Protein AF-K1YCW7-F1 (afdb_monomer)

Mean predicted aligned error: 5.81 Å

Radius of gyration: 24.02 Å; Cα contacts (8 Å, |Δi|>4): 76; chains: 1; bounding box: 54×44×51 Å

pLDDT: mean 93.82, std 6.0, range [54.03, 98.5]

Nearest PDB structures (foldseek):
  6s87-assembly1_A  TM=8.968E-01  e=5.476E-08  Pseudomonas aeruginosa PAO1
  6s87-assembly2_C  TM=8.787E-01  e=7.754E-08  Pseudomonas aeruginosa PAO1
  3o8j-assembly5_I  TM=9.537E-01  e=4.414E-07  Salmonella enterica subsp. enterica serovar Typhimurium
  3o8j-assembly2_D  TM=9.489E-01  e=2.111E-06  Salmonella enterica subsp. enterica serovar Typhimurium
  3o8j-assembly5_J  TM=9.477E-01  e=2.111E-06  Salmonella enterica subsp. enterica serovar Typhimurium

Sequence (119 aa):
GHRVYRCEDPRVDVLRSYAQTLSEKAGDTTYFEMTREIQKIVEERTKVFPNVDLYTASLYNAIGLPMELFTPIFAISRTVGWTSHILEQWSNNKLIRPRAEYIGPKSYCYIPIKERARG

Structure (mmCIF, N/CA/C/O backbone):
data_AF-K1YCW7-F1
#
_entry.id   AF-K1YCW7-F1
#
loop_
_atom_site.group_PDB
_atom_site.id
_atom_site.type_symbol
_atom_site.label_atom_id
_atom_site.label_alt_id
_atom_site.label_comp_id
_atom_site.label_asym_id
_atom_site.label_entity_id
_atom_site.label_seq_id
_atom_site.pdbx_PDB_ins_code
_atom_site.Cartn_x
_atom_site.Cartn_y
_atom_site.Cartn_z
_atom_site.occupancy
_atom_site.B_iso_or_equiv
_atom_site.auth_seq_id
_atom_site.auth_comp_id
_atom_site.auth_asym_id
_atom_site.auth_atom_id
_atom_site.pdbx_PDB_model_num
ATOM 1 N N . GLY A 1 1 ? 6.770 6.067 5.340 1.00 86.81 1 GLY A N 1
ATOM 2 C CA . GLY A 1 1 ? 7.461 7.033 4.462 1.00 86.81 1 GLY A CA 1
ATOM 3 C C . GLY A 1 1 ? 6.850 7.021 3.079 1.00 86.81 1 GLY A C 1
ATOM 4 O O . GLY A 1 1 ? 6.261 6.015 2.706 1.00 86.81 1 GLY A O 1
ATOM 5 N N . HIS A 1 2 ? 6.988 8.102 2.309 1.00 93.50 2 HIS A N 1
ATOM 6 C CA . HIS A 1 2 ? 6.403 8.214 0.967 1.00 93.50 2 HIS A CA 1
ATOM 7 C C . HIS A 1 2 ? 7.436 8.730 -0.042 1.00 93.50 2 HIS A C 1
ATOM 9 O O . HIS A 1 2 ? 8.240 9.599 0.280 1.00 93.50 2 HIS A O 1
ATOM 15 N N . ARG A 1 3 ? 7.414 8.227 -1.285 1.00 92.31 3 ARG A N 1
ATOM 16 C CA . ARG A 1 3 ? 8.371 8.655 -2.328 1.00 92.31 3 ARG A CA 1
ATOM 17 C C . ARG A 1 3 ? 8.088 10.062 -2.868 1.00 92.31 3 ARG A C 1
ATOM 19 O O . ARG A 1 3 ? 8.974 10.683 -3.445 1.00 92.31 3 ARG A O 1
ATOM 26 N N . VAL A 1 4 ? 6.858 10.547 -2.689 1.00 92.31 4 VAL A N 1
ATOM 27 C CA . VAL A 1 4 ? 6.401 11.860 -3.181 1.00 92.31 4 VAL A CA 1
ATOM 28 C C . VAL A 1 4 ? 6.129 12.850 -2.045 1.00 92.31 4 VAL A C 1
ATOM 30 O O . VAL A 1 4 ? 6.460 14.024 -2.177 1.00 92.31 4 VAL A O 1
ATOM 33 N N . TYR A 1 5 ? 5.550 12.403 -0.925 1.00 90.12 5 TYR A N 1
ATOM 34 C CA . TYR A 1 5 ? 5.160 13.308 0.157 1.00 90.12 5 TYR A CA 1
ATOM 35 C C . TYR A 1 5 ? 6.351 13.524 1.084 1.00 90.12 5 TYR A C 1
ATOM 37 O O . TYR A 1 5 ? 7.003 12.566 1.495 1.00 90.12 5 TYR A O 1
ATOM 45 N N . ARG A 1 6 ? 6.633 14.794 1.384 1.00 88.62 6 ARG A N 1
ATOM 46 C CA . ARG A 1 6 ? 7.651 15.208 2.364 1.00 88.62 6 ARG A CA 1
ATOM 47 C C . ARG A 1 6 ? 7.051 15.527 3.736 1.00 88.62 6 ARG A C 1
ATOM 49 O O . ARG A 1 6 ? 7.793 15.672 4.698 1.00 88.62 6 ARG A O 1
ATOM 56 N N . CYS A 1 7 ? 5.731 15.652 3.792 1.00 89.56 7 CYS A N 1
ATOM 57 C CA . CYS A 1 7 ? 4.910 15.766 4.989 1.00 89.56 7 CYS A CA 1
ATOM 58 C C . CYS A 1 7 ? 4.091 14.479 5.172 1.00 89.56 7 CYS A C 1
ATOM 60 O O . CYS A 1 7 ? 4.251 13.523 4.404 1.00 89.56 7 CYS A O 1
ATOM 62 N N . GLU A 1 8 ? 3.225 14.460 6.183 1.00 88.44 8 GLU A N 1
ATOM 63 C CA . GLU A 1 8 ? 2.284 13.364 6.390 1.00 88.44 8 GLU A CA 1
ATOM 64 C C . GLU A 1 8 ? 1.415 13.130 5.143 1.00 88.44 8 GLU A C 1
ATOM 66 O O . GLU A 1 8 ? 0.954 14.067 4.486 1.00 88.44 8 GLU A O 1
ATOM 71 N N . ASP A 1 9 ? 1.234 11.857 4.794 1.00 95.19 9 ASP A N 1
ATOM 72 C CA . ASP A 1 9 ? 0.346 11.446 3.712 1.00 95.19 9 ASP A CA 1
ATOM 73 C C . ASP A 1 9 ? -1.101 11.827 4.075 1.00 95.19 9 ASP A C 1
ATOM 75 O O . ASP A 1 9 ? -1.601 11.367 5.102 1.00 95.19 9 ASP A O 1
ATOM 79 N N . PRO A 1 10 ? -1.815 12.612 3.247 1.00 94.06 10 PRO A N 1
ATOM 80 C CA . PRO A 1 10 ? -3.142 13.129 3.594 1.00 94.06 10 PRO A CA 1
ATOM 81 C C . PRO A 1 10 ? -4.186 12.029 3.833 1.00 94.06 10 PRO A C 1
ATOM 83 O O . PRO A 1 10 ? -5.219 12.271 4.449 1.00 94.06 10 PRO A O 1
ATOM 86 N N . ARG A 1 11 ? -3.938 10.805 3.352 1.00 96.12 11 ARG A N 1
ATOM 87 C CA . ARG A 1 11 ? -4.838 9.663 3.556 1.00 96.12 11 ARG A CA 1
ATOM 88 C C . ARG A 1 11 ? -4.710 9.058 4.953 1.00 96.12 11 ARG A C 1
ATOM 90 O O . ARG A 1 11 ? -5.628 8.373 5.394 1.00 96.12 11 ARG A O 1
ATOM 97 N N . VAL A 1 12 ? -3.583 9.285 5.630 1.00 95.06 12 VAL A N 1
ATOM 98 C CA . VAL A 1 12 ? -3.326 8.747 6.971 1.00 95.06 12 VAL A CA 1
ATOM 99 C C . VAL A 1 12 ? -4.317 9.305 7.975 1.00 95.06 12 VAL A C 1
ATOM 101 O O . VAL A 1 12 ? -4.864 8.530 8.749 1.00 95.06 12 VAL A O 1
ATOM 104 N N . ASP A 1 13 ? -4.580 10.609 7.938 1.00 93.62 13 ASP A N 1
ATOM 105 C CA . ASP A 1 13 ? -5.471 11.260 8.900 1.00 93.62 13 ASP A CA 1
ATOM 106 C C . ASP A 1 13 ? -6.886 10.659 8.867 1.00 93.62 13 ASP A C 1
ATOM 108 O O . ASP A 1 13 ? -7.438 10.235 9.885 1.00 93.62 13 A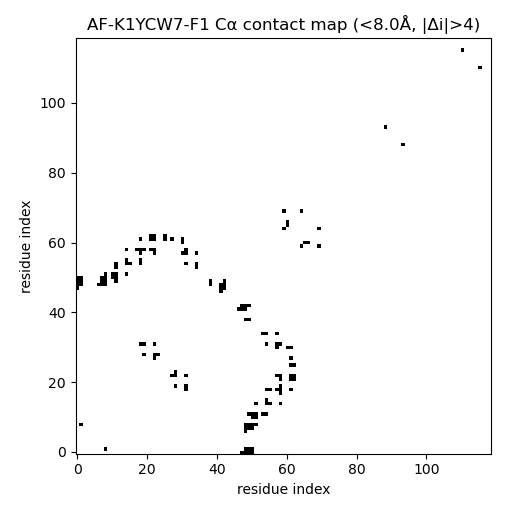SP A O 1
ATOM 112 N N . VAL A 1 14 ? -7.413 10.477 7.653 1.00 95.50 14 VAL A N 1
ATOM 113 C CA . VAL A 1 14 ? -8.710 9.835 7.418 1.00 95.50 14 VAL A CA 1
ATOM 114 C C . VAL A 1 14 ? -8.718 8.396 7.942 1.00 95.50 14 VAL A C 1
ATOM 116 O O . VAL A 1 14 ? -9.629 7.996 8.666 1.00 95.50 14 VAL A O 1
ATOM 119 N N . LEU A 1 15 ? -7.698 7.603 7.603 1.00 95.69 15 LEU A N 1
ATOM 120 C CA . LEU A 1 15 ? -7.631 6.198 8.011 1.00 95.69 15 LEU A CA 1
ATOM 121 C C . LEU A 1 15 ? -7.411 6.019 9.510 1.00 95.69 15 LEU A C 1
ATOM 123 O O . LEU A 1 15 ? -7.961 5.085 10.084 1.00 95.69 15 LEU A O 1
ATOM 127 N N . ARG A 1 16 ? -6.654 6.911 10.149 1.00 96.12 16 ARG A N 1
ATOM 128 C CA . ARG A 1 16 ? -6.437 6.922 11.597 1.00 96.12 16 ARG A CA 1
ATOM 129 C C . ARG A 1 16 ? -7.763 7.084 12.336 1.00 96.12 16 ARG A C 1
ATOM 131 O O . ARG A 1 16 ? -8.034 6.312 13.252 1.00 96.12 16 ARG A O 1
ATOM 138 N N . SER A 1 17 ? -8.601 8.028 11.902 1.00 96.19 17 SER A N 1
ATOM 139 C CA . SER A 1 17 ? -9.928 8.252 12.490 1.00 96.19 17 SER A CA 1
ATOM 140 C C . SER A 1 17 ? -10.843 7.027 12.351 1.00 96.19 17 SER A C 1
ATOM 142 O O . SER A 1 17 ? -11.494 6.614 13.317 1.00 96.19 17 SER A O 1
ATOM 144 N N . TYR A 1 18 ? -10.851 6.386 11.176 1.00 96.81 18 TYR A N 1
ATOM 145 C CA . TYR A 1 18 ? -11.631 5.164 10.966 1.00 96.81 18 TYR A CA 1
ATOM 146 C C . TYR A 1 18 ? -11.096 3.974 11.757 1.00 96.81 18 TYR A C 1
ATOM 148 O O . TYR A 1 18 ? -11.893 3.256 12.354 1.00 96.81 18 TYR A O 1
ATOM 156 N N . ALA A 1 19 ? -9.777 3.769 11.782 1.00 96.50 19 ALA A N 1
ATOM 157 C CA . ALA A 1 19 ? -9.150 2.695 12.545 1.00 96.50 19 ALA A CA 1
ATOM 158 C C . ALA A 1 19 ? -9.514 2.807 14.029 1.00 96.50 19 ALA A C 1
ATOM 160 O O . ALA A 1 19 ? -9.966 1.828 14.610 1.00 96.50 19 ALA A O 1
ATOM 161 N N . GLN A 1 20 ? -9.428 4.013 14.603 1.00 97.19 20 GLN A N 1
ATOM 162 C CA . GLN A 1 20 ? -9.856 4.270 15.976 1.00 97.19 20 GLN A CA 1
ATOM 163 C C . GLN A 1 20 ? -11.330 3.901 16.187 1.00 97.19 20 GLN A C 1
ATOM 165 O O . GLN A 1 20 ? -11.655 3.066 17.027 1.00 97.19 20 GLN A O 1
ATOM 170 N N . THR A 1 21 ? -12.218 4.485 15.378 1.00 97.75 21 THR A N 1
ATOM 171 C CA . THR A 1 21 ? -13.672 4.307 15.515 1.00 97.75 21 THR A CA 1
ATOM 172 C C . THR A 1 21 ? -14.087 2.840 15.372 1.00 97.75 21 THR A C 1
ATOM 174 O O . THR A 1 21 ? -14.986 2.366 16.064 1.00 97.75 21 THR A O 1
ATOM 177 N N . LEU A 1 22 ? -13.475 2.113 14.435 1.00 97.12 22 LEU A N 1
ATOM 178 C CA . LEU A 1 22 ? -13.802 0.714 14.168 1.00 97.12 22 LEU A CA 1
ATOM 179 C C . LEU A 1 22 ? -13.230 -0.212 15.238 1.00 97.12 22 LEU A C 1
ATOM 181 O O . LEU A 1 22 ? -13.933 -1.126 15.655 1.00 97.12 22 LEU A O 1
ATOM 185 N N . SER A 1 23 ? -12.019 0.050 15.730 1.00 96.38 23 SER A N 1
ATOM 186 C CA . SER A 1 23 ? -11.442 -0.679 16.861 1.00 96.38 23 SER A CA 1
ATOM 187 C C . SER A 1 23 ? -12.268 -0.513 18.138 1.00 96.38 23 SER A C 1
ATOM 189 O O . SER A 1 23 ? -12.566 -1.497 18.811 1.00 96.38 23 SER A O 1
ATOM 191 N N . GLU A 1 24 ? -12.715 0.709 18.443 1.00 96.88 24 GLU A N 1
ATOM 192 C CA . GLU A 1 24 ? -13.609 0.974 19.578 1.00 96.88 24 GLU A CA 1
ATOM 193 C C . GLU A 1 24 ? -14.936 0.210 19.441 1.00 96.88 24 GLU A C 1
ATOM 195 O O . GLU A 1 24 ? -15.406 -0.401 20.399 1.00 96.88 24 GLU A O 1
ATOM 200 N N . LYS A 1 25 ? -15.517 0.173 18.233 1.00 96.56 25 LYS A N 1
ATOM 201 C CA . LYS A 1 25 ? -16.739 -0.600 17.947 1.00 96.56 25 LYS A CA 1
ATOM 202 C C . LYS A 1 25 ? -16.536 -2.112 18.020 1.00 96.56 25 LYS A C 1
ATOM 204 O O . LYS A 1 25 ? -17.460 -2.817 18.414 1.00 96.56 25 LYS A O 1
ATOM 209 N N . ALA A 1 26 ? -15.365 -2.605 17.626 1.00 94.44 26 ALA A N 1
ATOM 210 C CA . ALA A 1 26 ? -15.006 -4.017 17.713 1.00 94.44 26 ALA A CA 1
ATOM 211 C C . ALA A 1 26 ? -14.735 -4.467 19.161 1.00 94.44 26 ALA A C 1
ATOM 213 O O . ALA A 1 26 ? -14.724 -5.665 19.434 1.00 94.44 26 ALA A O 1
ATOM 214 N N . GLY A 1 27 ? -14.535 -3.520 20.086 1.00 95.94 27 GLY A N 1
ATOM 215 C CA . GLY A 1 27 ? -14.214 -3.796 21.486 1.00 95.94 27 GLY A CA 1
ATOM 216 C C . GLY A 1 27 ? -12.751 -4.180 21.727 1.00 95.94 27 GLY A C 1
ATOM 217 O O . GLY A 1 27 ? -12.411 -4.561 22.844 1.00 95.94 27 GLY A O 1
ATOM 218 N N . ASP A 1 28 ? -11.890 -4.064 20.711 1.00 94.94 28 ASP A N 1
ATOM 219 C CA . ASP A 1 28 ? -10.450 -4.300 20.813 1.00 94.94 28 ASP A CA 1
ATOM 220 C C . ASP A 1 28 ? -9.670 -3.179 20.113 1.00 94.94 28 ASP A C 1
ATOM 222 O O . ASP A 1 28 ? -9.676 -3.032 18.887 1.00 94.94 28 ASP A O 1
ATOM 226 N N . THR A 1 29 ? -8.976 -2.376 20.919 1.00 96.44 29 THR A N 1
ATOM 227 C CA . THR A 1 29 ? -8.132 -1.263 20.467 1.00 96.44 29 THR A CA 1
ATOM 228 C C . THR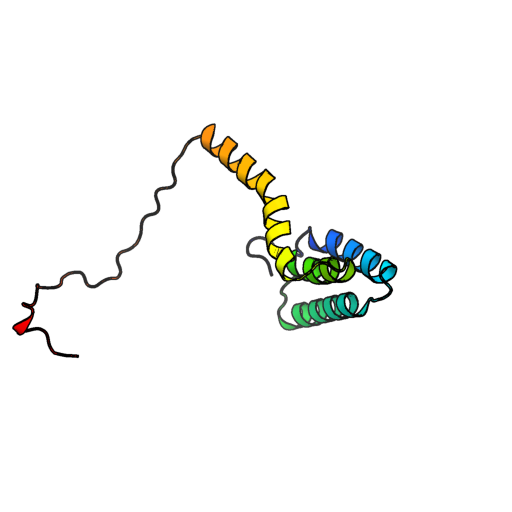 A 1 29 ? -6.648 -1.603 20.455 1.00 96.44 29 THR A C 1
ATOM 230 O O . THR A 1 29 ? -5.842 -0.763 20.055 1.00 96.44 29 THR A O 1
ATOM 233 N N . THR A 1 30 ? -6.268 -2.834 20.812 1.00 96.38 30 THR A N 1
ATOM 234 C CA . THR A 1 30 ? -4.869 -3.260 20.965 1.00 96.38 30 THR A CA 1
ATOM 235 C C . THR A 1 30 ? -4.033 -2.912 19.735 1.00 96.38 30 THR A C 1
ATOM 237 O O . THR A 1 30 ? -3.016 -2.224 19.838 1.00 96.38 30 THR A O 1
ATOM 240 N N . TYR A 1 31 ? -4.491 -3.309 18.546 1.00 95.44 31 TYR A N 1
ATOM 241 C CA . TYR A 1 31 ? -3.760 -3.061 17.303 1.00 95.44 31 TYR A CA 1
ATOM 242 C C . TYR A 1 31 ? -3.720 -1.583 16.903 1.00 95.44 31 TYR A C 1
ATOM 244 O O . TYR A 1 31 ? -2.723 -1.133 16.334 1.00 95.44 31 TYR A O 1
ATOM 252 N N . PHE A 1 32 ? -4.763 -0.808 17.205 1.00 97.31 32 PHE A N 1
ATOM 253 C CA . PHE A 1 32 ? -4.771 0.632 16.951 1.00 97.31 32 PHE A CA 1
ATOM 254 C C . PHE A 1 32 ? -3.758 1.361 17.846 1.00 97.31 32 PHE A C 1
ATOM 256 O O . PHE A 1 32 ? -2.933 2.127 17.343 1.00 97.31 32 PHE A O 1
ATOM 263 N N . GLU A 1 33 ? -3.758 1.065 19.146 1.00 97.75 33 GLU A N 1
ATOM 264 C CA . GLU A 1 33 ? -2.833 1.657 20.117 1.00 97.75 33 GLU A CA 1
ATOM 265 C C . GLU A 1 33 ? -1.377 1.291 19.799 1.00 97.75 33 GLU A C 1
ATOM 267 O O . GLU A 1 33 ? -0.509 2.166 19.763 1.00 97.75 33 GLU A O 1
ATOM 272 N N . MET A 1 34 ? -1.119 0.024 19.454 1.00 97.44 34 MET A N 1
ATOM 273 C CA . MET A 1 34 ? 0.193 -0.418 18.972 1.00 97.44 34 MET A CA 1
ATOM 274 C C . MET A 1 34 ? 0.620 0.339 17.711 1.00 97.44 34 MET A C 1
ATOM 276 O O . MET A 1 34 ? 1.758 0.795 17.622 1.00 97.44 34 MET A O 1
ATOM 280 N N . THR A 1 35 ? -0.287 0.511 16.745 1.00 97.31 35 THR A N 1
ATOM 281 C CA . THR A 1 35 ? -0.004 1.255 15.507 1.00 97.31 35 THR A CA 1
ATOM 282 C C . THR A 1 35 ? 0.372 2.708 15.805 1.00 97.31 35 THR A C 1
ATOM 284 O O . THR A 1 35 ? 1.338 3.220 15.235 1.00 97.31 35 THR A O 1
ATOM 287 N N . ARG A 1 36 ? -0.348 3.366 16.724 1.00 97.00 36 ARG A N 1
ATOM 288 C CA . ARG A 1 36 ? -0.077 4.750 17.142 1.00 97.00 36 ARG A CA 1
ATOM 289 C C . ARG A 1 36 ? 1.287 4.883 17.819 1.00 97.00 36 ARG A C 1
ATOM 291 O O . ARG A 1 36 ? 2.028 5.816 17.514 1.00 97.00 36 ARG A O 1
ATOM 298 N N . GLU A 1 37 ? 1.638 3.948 18.697 1.00 97.50 37 GLU A N 1
ATOM 299 C CA . GLU A 1 37 ? 2.933 3.976 19.381 1.00 97.50 37 GLU A CA 1
ATOM 300 C C . GLU A 1 37 ? 4.092 3.704 18.409 1.00 97.50 37 GLU A C 1
ATOM 302 O O . GLU A 1 37 ? 5.111 4.394 18.442 1.00 97.50 37 GLU A O 1
ATOM 307 N N . ILE A 1 38 ? 3.913 2.769 17.468 1.00 96.44 38 ILE A N 1
ATOM 308 C CA . ILE A 1 38 ? 4.887 2.518 16.396 1.00 96.44 38 ILE A CA 1
ATOM 309 C C . ILE A 1 38 ? 5.093 3.777 15.548 1.00 96.44 38 ILE A C 1
ATOM 311 O O . ILE A 1 38 ? 6.244 4.127 15.279 1.00 96.44 38 ILE A O 1
ATOM 315 N N . GLN A 1 39 ? 4.017 4.472 15.150 1.00 95.94 39 GLN A N 1
ATOM 316 C CA . GLN A 1 39 ? 4.127 5.735 14.409 1.00 95.94 39 GLN A CA 1
ATOM 317 C C . GLN A 1 39 ? 5.020 6.723 15.168 1.00 95.94 39 GLN A C 1
ATOM 319 O O . GLN A 1 39 ? 6.003 7.208 14.608 1.00 95.94 39 GLN A O 1
ATOM 324 N N . LYS A 1 40 ? 4.704 6.980 16.441 1.00 96.31 40 LYS A N 1
ATOM 325 C CA . LYS A 1 40 ? 5.433 7.932 17.284 1.00 96.31 40 LYS A CA 1
ATOM 326 C C . LYS A 1 40 ? 6.926 7.602 17.354 1.00 96.31 40 LYS A C 1
ATOM 328 O O . LYS A 1 40 ? 7.762 8.455 17.065 1.00 96.31 40 LYS A O 1
ATOM 333 N N . ILE A 1 41 ? 7.267 6.350 17.663 1.00 97.06 41 ILE A N 1
ATOM 334 C CA . ILE A 1 41 ? 8.664 5.907 17.788 1.00 97.06 41 ILE A CA 1
ATOM 335 C C . ILE A 1 41 ? 9.418 6.058 16.458 1.00 97.06 41 ILE A C 1
ATOM 337 O O . ILE A 1 41 ? 10.575 6.490 16.439 1.00 97.06 41 ILE A O 1
ATOM 341 N N . VAL A 1 42 ? 8.794 5.680 15.339 1.00 95.50 42 VAL A N 1
ATOM 342 C CA . VAL A 1 42 ? 9.423 5.766 14.013 1.00 95.50 42 VAL A CA 1
ATOM 343 C C . VAL A 1 42 ? 9.648 7.222 13.618 1.00 95.50 42 VAL A C 1
ATOM 345 O O . VAL A 1 42 ? 10.739 7.555 13.147 1.00 95.50 42 VAL A O 1
ATOM 348 N N . GLU A 1 43 ? 8.672 8.097 13.844 1.00 94.38 43 GLU A N 1
ATOM 349 C CA . GLU A 1 43 ? 8.798 9.526 13.558 1.00 94.38 43 GLU A CA 1
ATOM 350 C C . GLU A 1 43 ? 9.905 10.182 14.386 1.00 94.38 43 GLU A C 1
ATOM 352 O O . GLU A 1 43 ? 10.769 10.852 13.818 1.00 94.38 43 GLU A O 1
ATOM 357 N N . GLU A 1 44 ? 9.949 9.929 15.696 1.00 95.88 44 GLU A N 1
ATOM 358 C CA . GLU A 1 44 ? 10.973 10.479 16.593 1.00 95.88 44 GLU A CA 1
ATOM 359 C C . GLU A 1 44 ? 12.391 10.047 16.187 1.00 95.88 44 GLU A C 1
ATOM 361 O O . GLU A 1 44 ? 13.324 10.854 16.199 1.00 95.88 44 GLU A O 1
ATOM 366 N N . ARG A 1 45 ? 12.569 8.778 15.795 1.00 96.12 45 ARG A N 1
ATOM 367 C CA . ARG A 1 45 ? 13.895 8.216 15.482 1.00 96.12 45 ARG A CA 1
ATOM 368 C C . ARG A 1 45 ? 14.372 8.496 14.065 1.00 96.12 45 ARG A C 1
ATOM 370 O O . ARG A 1 45 ? 15.573 8.621 13.842 1.00 96.12 45 ARG A O 1
ATOM 377 N N . THR A 1 46 ? 13.460 8.530 13.097 1.00 94.25 46 THR A N 1
ATOM 378 C CA . THR A 1 46 ? 13.820 8.527 11.668 1.00 94.25 46 THR A CA 1
ATOM 379 C C . THR A 1 46 ? 13.328 9.752 10.909 1.00 94.25 46 THR A C 1
ATOM 381 O O . THR A 1 46 ? 13.770 9.977 9.784 1.00 94.25 46 THR A O 1
ATOM 384 N N . LYS A 1 47 ? 12.434 10.555 11.505 1.00 90.44 47 LYS A N 1
ATOM 385 C CA . LYS A 1 47 ? 11.719 11.659 10.840 1.00 90.44 47 LYS A CA 1
ATOM 386 C C . LYS A 1 47 ? 10.905 11.206 9.621 1.00 90.44 47 LYS A C 1
ATOM 388 O O . LYS A 1 47 ? 10.637 11.994 8.716 1.00 90.44 47 LYS A O 1
ATOM 393 N N . VAL A 1 48 ? 10.541 9.923 9.568 1.00 93.31 48 VAL A N 1
ATOM 394 C CA . VAL A 1 48 ? 9.737 9.345 8.492 1.00 93.31 48 VAL A CA 1
ATOM 395 C C . VAL A 1 48 ? 8.272 9.348 8.901 1.00 93.31 48 VAL A C 1
ATOM 397 O O . VAL A 1 48 ? 7.883 8.628 9.813 1.00 93.31 48 VAL A O 1
ATOM 400 N N . PHE A 1 49 ? 7.457 10.089 8.156 1.00 93.12 49 PHE A N 1
ATOM 401 C CA . PHE A 1 49 ? 6.008 10.100 8.342 1.00 93.12 49 PHE A CA 1
ATOM 402 C C . PHE A 1 49 ? 5.348 8.785 7.887 1.00 93.12 49 PHE A C 1
ATOM 404 O O . PHE A 1 49 ? 5.841 8.130 6.946 1.00 93.12 49 PHE A O 1
ATOM 411 N N . PRO A 1 50 ? 4.222 8.392 8.509 1.00 94.31 50 PRO A N 1
ATOM 412 C CA . PRO A 1 50 ? 3.424 7.251 8.091 1.00 94.31 50 PRO A CA 1
ATOM 413 C C . PRO A 1 50 ? 2.885 7.458 6.676 1.00 94.31 50 PRO A C 1
ATOM 415 O O . PRO A 1 50 ? 2.713 8.577 6.192 1.00 94.31 50 PRO A O 1
ATOM 418 N N . ASN A 1 51 ? 2.642 6.348 5.992 1.00 95.25 51 ASN A N 1
ATOM 419 C CA . ASN A 1 51 ? 1.882 6.333 4.752 1.00 95.25 51 ASN A CA 1
ATOM 420 C C . ASN A 1 51 ? 0.519 5.673 5.002 1.00 95.25 51 ASN A C 1
ATOM 422 O O . ASN A 1 51 ? 0.264 5.122 6.075 1.00 95.25 51 ASN A O 1
ATOM 426 N N . VAL A 1 52 ? -0.332 5.717 3.979 1.00 94.44 52 VAL A N 1
ATOM 427 C CA . VAL A 1 52 ? -1.668 5.100 3.966 1.00 94.44 52 VAL A CA 1
ATOM 428 C C . VAL A 1 52 ? -1.700 3.654 4.499 1.00 94.44 52 VAL A C 1
ATOM 430 O O . VAL A 1 52 ? -2.656 3.264 5.167 1.00 94.44 52 VAL A O 1
ATOM 433 N N . ASP A 1 53 ? -0.651 2.863 4.259 1.00 94.81 53 ASP A N 1
ATOM 434 C CA . ASP A 1 53 ? -0.642 1.428 4.561 1.00 94.81 53 ASP A CA 1
ATOM 435 C C . ASP A 1 53 ? -0.608 1.138 6.070 1.00 94.81 53 ASP A C 1
ATOM 437 O O . ASP A 1 53 ? -1.189 0.148 6.513 1.00 94.81 53 ASP A O 1
ATOM 441 N N . LEU A 1 54 ? 0.014 2.016 6.872 1.00 95.44 54 LEU A N 1
ATOM 442 C CA . LEU A 1 54 ? 0.195 1.796 8.311 1.00 95.44 54 LEU A CA 1
ATOM 443 C C . LEU A 1 54 ? -1.147 1.633 9.044 1.00 95.44 54 LEU A C 1
ATOM 445 O O . LEU A 1 54 ? -1.363 0.640 9.733 1.00 95.44 54 LEU A O 1
ATOM 449 N N . TYR A 1 55 ? -2.060 2.591 8.869 1.00 96.31 55 TYR A N 1
ATOM 450 C CA . TYR A 1 55 ? -3.379 2.554 9.515 1.00 96.31 55 TYR A CA 1
ATOM 451 C C . TYR A 1 55 ? -4.388 1.671 8.787 1.00 96.31 55 TYR A C 1
ATOM 453 O O . TYR A 1 55 ? -5.372 1.244 9.383 1.00 96.31 55 TYR A O 1
ATOM 461 N N . THR A 1 56 ? -4.136 1.350 7.517 1.00 95.56 56 THR A N 1
ATOM 462 C CA . THR A 1 56 ? -4.962 0.382 6.789 1.00 95.56 56 THR A CA 1
ATOM 463 C C . THR A 1 56 ? -4.900 -0.997 7.457 1.00 95.56 56 THR A C 1
ATOM 465 O O . THR A 1 56 ? -5.921 -1.675 7.550 1.00 95.56 56 THR A O 1
ATOM 468 N N . ALA A 1 57 ? -3.738 -1.396 7.987 1.00 92.56 57 ALA A N 1
ATOM 469 C CA . ALA A 1 57 ? -3.571 -2.689 8.648 1.00 92.56 57 ALA A CA 1
ATOM 470 C C . ALA A 1 57 ? -4.421 -2.833 9.923 1.00 92.56 57 ALA A C 1
ATOM 472 O O . ALA A 1 57 ? -5.134 -3.826 10.075 1.00 92.56 57 ALA A O 1
ATOM 473 N N . SER A 1 58 ? -4.381 -1.843 10.822 1.00 93.62 58 SER A N 1
ATOM 474 C CA . SER A 1 58 ? -5.187 -1.857 12.051 1.00 93.62 58 SER A CA 1
ATOM 475 C C . SER A 1 58 ? -6.679 -1.716 11.761 1.00 93.62 58 SER A C 1
ATOM 477 O O . SER A 1 58 ? -7.484 -2.398 12.388 1.00 93.62 58 SER A O 1
ATOM 479 N N . LEU A 1 59 ? -7.049 -0.925 10.752 1.00 95.88 59 LEU A N 1
ATOM 480 C CA . LEU A 1 59 ? -8.430 -0.823 10.285 1.00 95.88 59 LEU A CA 1
ATOM 481 C C . LEU A 1 59 ? -8.966 -2.168 9.782 1.00 95.88 59 LEU A C 1
ATOM 483 O O . LEU A 1 59 ? -10.038 -2.596 10.204 1.00 95.88 59 LEU A O 1
ATOM 487 N N . TYR A 1 60 ? -8.238 -2.843 8.887 1.00 95.56 60 TYR A N 1
ATOM 488 C CA . TYR A 1 60 ? -8.660 -4.139 8.349 1.00 95.56 60 TYR A CA 1
ATOM 489 C C . TYR A 1 60 ? -8.721 -5.225 9.422 1.00 95.56 60 TYR A C 1
ATOM 491 O O . TYR A 1 60 ? -9.628 -6.057 9.399 1.00 95.56 60 TYR A O 1
ATOM 499 N N . ASN A 1 61 ? -7.809 -5.183 10.392 1.00 93.38 6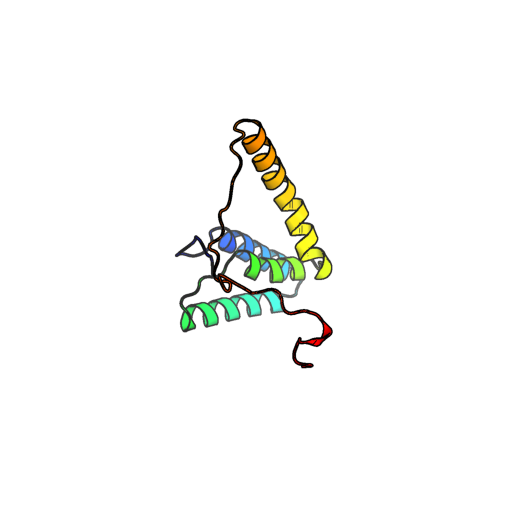1 ASN A N 1
ATOM 500 C CA . ASN A 1 61 ? -7.884 -6.049 11.558 1.00 93.38 61 ASN A CA 1
ATOM 501 C C . ASN A 1 61 ? -9.152 -5.781 12.392 1.00 93.38 61 ASN A C 1
ATOM 503 O O . ASN A 1 61 ? -9.861 -6.730 12.716 1.00 93.38 61 ASN A O 1
ATOM 507 N N . ALA A 1 62 ? -9.488 -4.514 12.654 1.00 94.56 62 ALA A N 1
ATOM 508 C CA . ALA A 1 62 ? -10.664 -4.137 13.442 1.00 94.56 62 ALA A CA 1
ATOM 509 C C . ALA A 1 62 ? -11.993 -4.608 12.824 1.00 94.56 62 ALA A C 1
ATOM 511 O O . ALA A 1 62 ? -12.941 -4.905 13.544 1.00 94.56 62 ALA A O 1
ATOM 512 N N . ILE A 1 63 ? -12.070 -4.713 11.493 1.00 95.25 63 ILE A N 1
ATOM 513 C CA . ILE A 1 63 ? -13.250 -5.255 10.793 1.0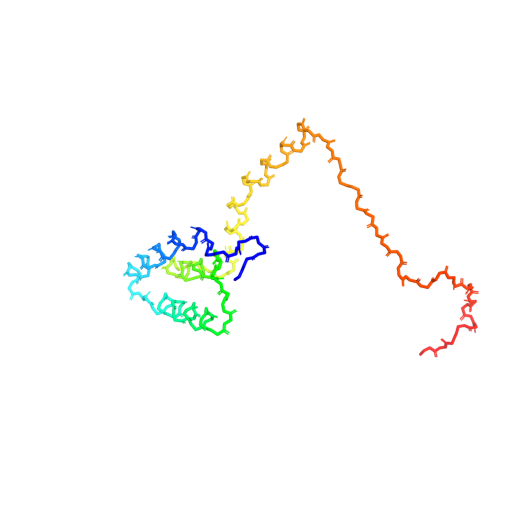0 95.25 63 ILE A CA 1
ATOM 514 C C . ILE A 1 63 ? -13.205 -6.781 10.607 1.00 95.25 63 ILE A C 1
ATOM 516 O O . ILE A 1 63 ? -14.068 -7.338 9.931 1.00 95.25 63 ILE A O 1
ATOM 520 N N . GLY A 1 64 ? -12.204 -7.464 11.171 1.00 94.38 64 GLY A N 1
ATOM 521 C CA . GLY A 1 64 ? -12.065 -8.919 11.098 1.00 94.38 64 GLY A CA 1
ATOM 522 C C . GLY A 1 64 ? -11.693 -9.441 9.710 1.00 94.38 64 GLY A C 1
ATOM 523 O O . GLY A 1 64 ? -11.995 -10.589 9.382 1.00 94.38 64 GLY A O 1
ATOM 524 N N . LEU A 1 65 ? -11.066 -8.614 8.870 1.00 95.06 65 LEU A N 1
ATOM 525 C CA . LEU A 1 65 ? -10.693 -9.023 7.525 1.00 95.06 65 LEU A CA 1
ATOM 526 C C . LEU A 1 65 ? -9.491 -9.991 7.570 1.00 95.06 65 LEU A C 1
ATOM 528 O O . LEU A 1 65 ? -8.463 -9.657 8.164 1.00 95.06 65 LEU A O 1
ATOM 532 N N . PRO A 1 66 ? -9.558 -11.157 6.901 1.00 95.12 66 PRO A N 1
ATOM 533 C CA . PRO A 1 66 ? -8.398 -12.024 6.722 1.00 95.12 66 PRO A CA 1
ATOM 534 C C . PRO A 1 66 ? -7.242 -11.288 6.035 1.00 95.12 66 PRO A C 1
ATOM 536 O O . PRO A 1 66 ? -7.445 -10.598 5.034 1.00 95.12 66 PRO A O 1
ATOM 539 N N . MET A 1 67 ? -6.016 -11.475 6.533 1.00 92.06 67 MET A N 1
ATOM 540 C CA . MET A 1 67 ? -4.815 -10.797 6.016 1.00 92.06 67 MET A CA 1
ATOM 541 C C . MET A 1 67 ? -4.585 -11.055 4.519 1.00 92.06 67 MET A C 1
ATOM 543 O O . MET A 1 67 ? -4.157 -10.165 3.786 1.00 92.06 67 MET A O 1
ATOM 547 N N . GLU A 1 68 ? -4.945 -12.247 4.044 1.00 95.62 68 GLU A N 1
ATOM 548 C CA . GLU A 1 68 ? -4.861 -12.640 2.632 1.00 95.62 68 GLU A CA 1
ATOM 549 C C . GLU A 1 68 ? -5.721 -11.761 1.707 1.00 95.62 68 GLU A C 1
ATOM 551 O O . GLU A 1 68 ? -5.443 -11.655 0.514 1.00 95.62 68 GLU A O 1
ATOM 556 N N . LEU A 1 69 ? -6.740 -11.081 2.249 1.00 96.50 69 LEU A N 1
ATOM 557 C CA . LEU A 1 69 ? -7.643 -10.214 1.491 1.00 96.50 69 LEU A CA 1
ATOM 558 C C . LEU A 1 69 ? -7.204 -8.744 1.443 1.00 96.50 69 LEU A C 1
ATOM 560 O O . LEU A 1 69 ? -7.822 -7.955 0.728 1.00 96.50 69 LEU A O 1
ATOM 564 N N . PHE A 1 70 ? -6.115 -8.364 2.117 1.00 94.31 70 PHE A N 1
ATOM 565 C CA . PHE A 1 70 ? -5.665 -6.967 2.165 1.00 94.31 70 PHE A CA 1
ATOM 566 C C . PHE A 1 70 ? -5.283 -6.462 0.764 1.00 94.31 70 PHE A C 1
ATOM 568 O O . PHE A 1 70 ? -5.761 -5.421 0.306 1.00 94.31 70 PHE A O 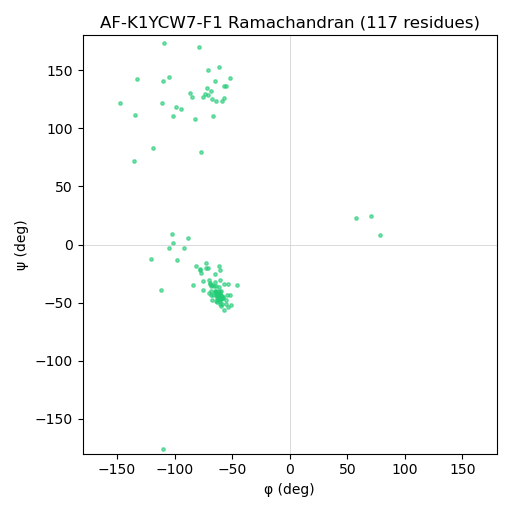1
ATOM 575 N N . THR A 1 71 ? -4.458 -7.223 0.040 1.00 95.19 71 THR A N 1
ATOM 576 C CA . THR A 1 71 ? -4.029 -6.870 -1.322 1.00 95.19 71 THR A CA 1
ATOM 577 C C . THR A 1 71 ? -5.162 -6.977 -2.355 1.00 95.19 71 THR A C 1
ATOM 579 O O . THR A 1 71 ? -5.286 -6.063 -3.175 1.00 95.19 71 THR A O 1
ATOM 582 N N . PRO A 1 72 ? -6.032 -8.008 -2.330 1.00 97.00 72 PRO A N 1
ATOM 583 C CA . PRO A 1 72 ? -7.227 -8.041 -3.174 1.00 97.00 72 PRO A CA 1
ATOM 584 C C . PRO A 1 72 ? -8.134 -6.810 -3.037 1.00 97.00 72 PRO A C 1
ATOM 586 O O . PRO A 1 72 ? -8.548 -6.251 -4.052 1.00 97.00 72 PRO A O 1
ATOM 589 N N . ILE A 1 73 ? -8.399 -6.322 -1.819 1.00 96.00 73 ILE A N 1
ATOM 590 C CA . ILE A 1 73 ? -9.222 -5.113 -1.620 1.00 96.00 73 ILE A CA 1
ATOM 591 C C . ILE A 1 73 ? -8.553 -3.875 -2.214 1.00 96.00 73 ILE A C 1
ATOM 593 O O . ILE A 1 73 ? -9.215 -3.061 -2.868 1.00 96.00 73 ILE A O 1
ATOM 597 N N . PHE A 1 74 ? -7.235 -3.749 -2.050 1.00 95.38 74 PHE A N 1
ATOM 598 C CA . PHE A 1 74 ? -6.477 -2.690 -2.706 1.00 95.38 74 PHE A CA 1
ATOM 599 C C . PHE A 1 74 ? -6.643 -2.747 -4.231 1.00 95.38 74 PHE A C 1
ATOM 601 O O . PHE A 1 74 ? -6.913 -1.719 -4.851 1.00 95.38 74 PHE A O 1
ATOM 608 N N . ALA A 1 75 ? -6.545 -3.932 -4.841 1.00 97.38 75 ALA A N 1
ATOM 609 C CA . ALA A 1 75 ? -6.715 -4.101 -6.284 1.00 97.38 75 ALA A CA 1
ATOM 610 C C . ALA A 1 75 ? -8.128 -3.716 -6.756 1.00 97.38 75 ALA A C 1
ATOM 612 O O . ALA A 1 75 ? -8.264 -3.014 -7.760 1.00 97.38 75 ALA A O 1
ATOM 613 N N . ILE A 1 76 ? -9.172 -4.093 -6.009 1.00 97.69 76 ILE A N 1
ATOM 614 C CA . ILE A 1 76 ? -10.562 -3.701 -6.300 1.00 97.69 76 ILE A CA 1
ATOM 615 C C . ILE A 1 76 ? -10.693 -2.173 -6.305 1.00 97.69 76 ILE A C 1
ATOM 617 O O . ILE A 1 76 ? -11.153 -1.593 -7.288 1.00 97.69 76 ILE A O 1
ATOM 621 N N . SER A 1 77 ? -10.213 -1.505 -5.253 1.00 96.38 77 SER A N 1
ATOM 622 C CA . SER A 1 77 ? -10.229 -0.038 -5.160 1.00 96.38 77 SER A CA 1
ATOM 623 C C . SER A 1 77 ? -9.403 0.627 -6.271 1.00 96.38 77 SER A C 1
ATOM 625 O O . SER A 1 77 ? -9.806 1.634 -6.864 1.00 96.38 77 SER A O 1
ATOM 627 N N . ARG A 1 78 ? -8.237 0.060 -6.606 1.00 97.62 78 ARG A N 1
ATOM 628 C CA . ARG A 1 78 ? -7.338 0.633 -7.613 1.00 97.62 78 ARG A CA 1
ATOM 629 C C . ARG A 1 78 ? -7.747 0.403 -9.052 1.00 97.62 78 ARG A C 1
ATOM 631 O O . ARG A 1 78 ? -7.362 1.217 -9.894 1.00 97.62 78 ARG A O 1
ATOM 638 N N . THR A 1 79 ? -8.582 -0.598 -9.311 1.00 98.50 79 THR A N 1
ATOM 639 C CA . THR A 1 79 ? -9.098 -0.906 -10.649 1.00 98.50 79 THR A CA 1
ATOM 640 C C . THR A 1 79 ? -9.699 0.325 -11.314 1.00 98.50 79 THR A C 1
ATOM 642 O O . THR A 1 79 ? -9.345 0.602 -12.453 1.00 98.50 79 THR A O 1
ATOM 645 N N . VAL A 1 80 ? -10.480 1.135 -10.587 1.00 98.31 80 VAL A N 1
ATOM 646 C CA . VAL A 1 80 ? -11.077 2.368 -11.129 1.00 98.31 80 VAL A CA 1
ATOM 647 C C . VAL A 1 80 ? -10.013 3.302 -11.707 1.00 98.31 80 VAL A C 1
ATOM 649 O O . VAL A 1 80 ? -10.132 3.768 -12.836 1.00 98.31 80 VAL A O 1
ATOM 652 N N . GLY A 1 81 ? -8.932 3.553 -10.968 1.00 98.06 81 GLY A N 1
ATOM 653 C CA . GLY A 1 81 ? -7.892 4.449 -11.464 1.00 98.06 81 GLY A CA 1
ATOM 654 C C . GLY A 1 81 ? -7.008 3.818 -12.538 1.00 98.06 81 GLY A C 1
ATOM 655 O O . GLY A 1 81 ? -6.573 4.530 -13.436 1.00 98.06 81 GLY A O 1
ATOM 656 N N . TRP A 1 82 ? -6.772 2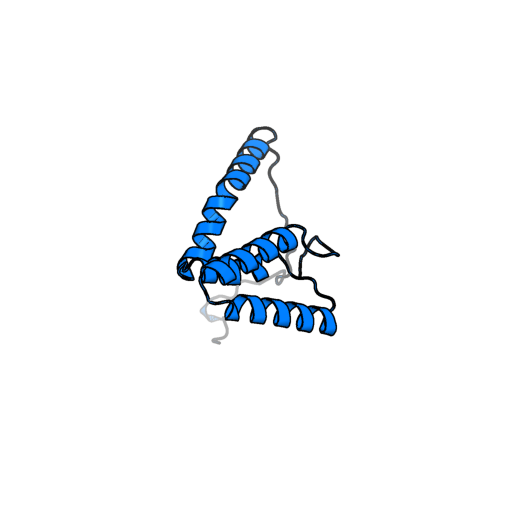.502 -12.499 1.00 98.50 82 TRP A N 1
ATOM 657 C CA . TRP A 1 82 ? -6.100 1.807 -13.603 1.00 98.50 82 TRP A CA 1
ATOM 658 C C . TRP A 1 82 ? -6.905 1.920 -14.896 1.00 98.50 82 TRP A C 1
ATOM 660 O O . TRP A 1 82 ? -6.342 2.278 -15.927 1.00 98.50 82 TRP A O 1
ATOM 670 N N . THR A 1 83 ? -8.220 1.698 -14.841 1.00 98.44 83 THR A N 1
ATOM 671 C CA . THR A 1 83 ? -9.096 1.848 -16.007 1.00 98.44 83 THR A CA 1
ATOM 672 C C . THR A 1 83 ? -9.149 3.290 -16.497 1.00 98.44 83 THR A C 1
ATOM 674 O O . THR A 1 83 ? -9.059 3.508 -17.702 1.00 98.44 83 THR A O 1
ATOM 677 N N . SER A 1 84 ? -9.196 4.279 -15.597 1.00 98.38 84 SER A N 1
ATOM 678 C CA . SER A 1 84 ? -9.138 5.692 -15.992 1.00 98.38 84 SER A CA 1
ATOM 679 C C . SER A 1 84 ? -7.838 6.022 -16.725 1.00 98.38 84 SER A C 1
ATOM 681 O O . SER A 1 84 ? -7.887 6.585 -17.814 1.00 98.38 84 SER A O 1
ATOM 683 N N . HIS A 1 85 ? -6.684 5.596 -16.204 1.00 97.88 85 HIS A N 1
ATOM 684 C CA . HIS A 1 85 ? -5.401 5.822 -16.874 1.00 97.88 85 HIS A CA 1
ATOM 685 C C . HIS A 1 85 ? -5.284 5.089 -18.221 1.00 97.88 85 HIS A C 1
ATOM 687 O O . HIS A 1 85 ? -4.646 5.602 -19.138 1.00 97.88 85 HIS A O 1
ATOM 693 N N . ILE A 1 86 ? -5.911 3.917 -18.381 1.00 97.44 86 ILE A N 1
ATOM 694 C CA . ILE A 1 86 ? -5.992 3.233 -19.684 1.00 97.44 86 ILE A CA 1
ATOM 695 C C . ILE A 1 86 ? -6.776 4.086 -20.688 1.00 97.44 86 ILE A C 1
ATOM 697 O O . ILE A 1 86 ? -6.321 4.274 -21.815 1.00 97.44 86 ILE A O 1
ATOM 701 N N . LEU A 1 87 ? -7.924 4.632 -20.281 1.00 98.06 87 LEU A N 1
ATOM 702 C CA . LEU A 1 87 ? -8.743 5.489 -21.140 1.00 98.06 87 LEU A CA 1
ATOM 703 C C . LEU A 1 87 ? -8.017 6.795 -21.504 1.00 98.0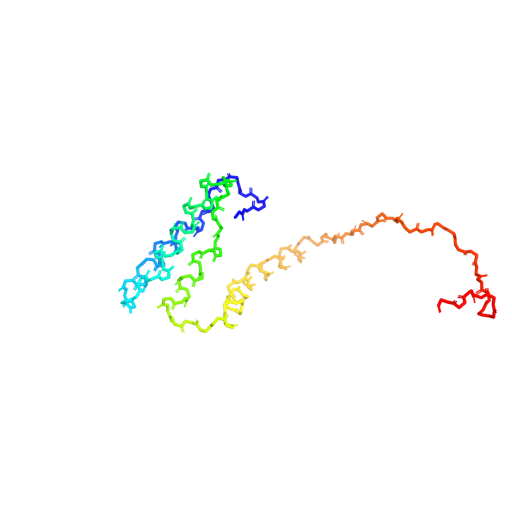6 87 LEU A C 1
ATOM 705 O O . LEU A 1 87 ? -8.052 7.205 -22.666 1.00 98.06 87 LEU A O 1
ATOM 709 N N . GLU A 1 88 ? -7.310 7.413 -20.553 1.00 97.88 88 GLU A N 1
ATOM 710 C CA . GLU A 1 88 ? -6.443 8.580 -20.792 1.00 97.88 88 GLU A CA 1
ATOM 711 C C . GLU A 1 88 ? -5.333 8.262 -21.806 1.00 97.88 88 GLU A C 1
ATOM 713 O O . GLU A 1 88 ? -5.097 9.022 -22.747 1.00 97.88 88 GLU A O 1
ATOM 718 N N . GLN A 1 89 ? -4.681 7.102 -21.667 1.00 97.56 89 GLN A N 1
ATOM 719 C CA . GLN A 1 89 ? -3.652 6.657 -22.605 1.00 97.56 89 GLN A CA 1
ATOM 720 C C . GLN A 1 89 ? -4.235 6.394 -23.999 1.00 97.56 89 GLN A C 1
ATOM 722 O O . GLN A 1 89 ? -3.604 6.735 -24.994 1.00 97.56 89 GLN A O 1
ATOM 727 N N . TRP A 1 90 ? -5.427 5.802 -24.109 1.00 96.75 90 TRP A N 1
ATOM 728 C CA . TRP A 1 90 ? -6.073 5.574 -25.406 1.00 96.75 90 TRP A CA 1
ATOM 729 C C . TRP A 1 90 ? -6.469 6.869 -26.110 1.00 96.75 90 TRP A C 1
ATOM 731 O O . TRP A 1 90 ? -6.353 6.956 -27.331 1.00 96.75 90 TRP A O 1
ATOM 741 N N . SER A 1 91 ? -6.894 7.879 -25.353 1.00 97.31 91 SER A N 1
ATOM 742 C CA . SER A 1 91 ? -7.273 9.182 -25.906 1.00 97.31 91 SER A CA 1
ATOM 743 C C . SER A 1 91 ? -6.066 10.051 -26.288 1.00 97.31 91 SER A C 1
ATOM 745 O O . SER A 1 91 ? -6.181 10.867 -27.201 1.00 97.31 91 SER A O 1
ATOM 747 N N . ASN A 1 92 ? -4.892 9.843 -25.678 1.00 95.62 92 ASN A N 1
ATOM 748 C CA . ASN A 1 92 ? -3.640 10.518 -26.041 1.00 95.62 92 ASN A CA 1
ATOM 749 C C . ASN A 1 92 ? -2.449 9.540 -26.100 1.00 95.62 92 ASN A C 1
ATOM 751 O O . ASN A 1 92 ? -1.563 9.527 -25.240 1.00 95.62 92 ASN A O 1
ATOM 755 N N . ASN A 1 93 ? -2.436 8.695 -27.132 1.00 91.81 93 ASN A N 1
ATOM 756 C CA . ASN A 1 93 ? -1.599 7.497 -27.181 1.00 91.81 93 ASN A CA 1
ATOM 757 C C . ASN A 1 93 ? -0.117 7.748 -27.505 1.00 91.81 93 ASN A C 1
ATOM 759 O O . ASN A 1 93 ? 0.361 7.509 -28.617 1.00 91.81 93 ASN A O 1
ATOM 763 N N . LYS A 1 94 ? 0.646 8.168 -26.493 1.00 93.94 94 LYS A N 1
ATOM 764 C CA . LYS A 1 94 ? 2.108 8.259 -26.550 1.00 93.94 94 LYS A CA 1
ATOM 765 C C . LYS A 1 94 ? 2.756 7.076 -25.833 1.00 93.94 94 LYS A C 1
ATOM 767 O O . LYS A 1 94 ? 2.709 6.984 -24.610 1.00 93.94 94 LYS A O 1
ATOM 772 N N . LEU A 1 95 ? 3.395 6.182 -26.588 1.00 92.69 95 LEU A N 1
ATOM 773 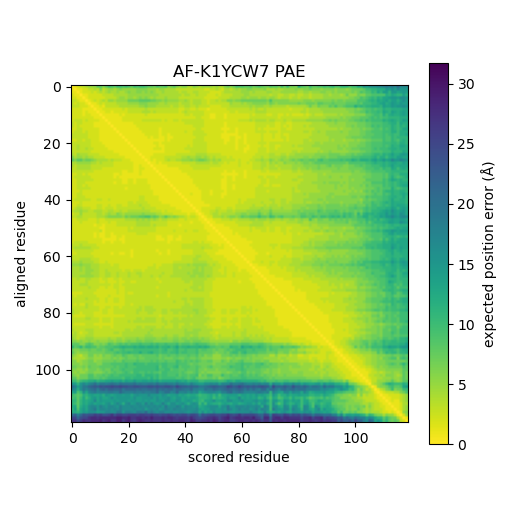C CA . LEU A 1 95 ? 4.083 5.017 -26.023 1.00 92.69 95 LEU A CA 1
ATOM 774 C C . LEU A 1 95 ? 5.371 5.410 -25.289 1.00 92.69 95 LEU A C 1
ATOM 776 O O . LEU A 1 95 ? 6.211 6.141 -25.821 1.00 92.69 95 LEU A O 1
ATOM 780 N N . ILE A 1 96 ? 5.568 4.845 -24.097 1.00 94.62 96 ILE A N 1
ATOM 781 C CA . ILE A 1 96 ? 6.842 4.914 -23.378 1.00 94.62 96 ILE A CA 1
ATOM 782 C C . ILE A 1 96 ? 7.824 3.945 -24.051 1.00 94.62 96 ILE A C 1
ATOM 784 O O . ILE A 1 96 ? 7.523 2.768 -24.234 1.00 94.62 96 ILE A O 1
ATOM 788 N N . ARG A 1 97 ? 9.012 4.439 -24.419 1.00 96.31 97 ARG A N 1
ATOM 789 C CA . ARG A 1 97 ? 10.106 3.638 -24.995 1.00 96.31 97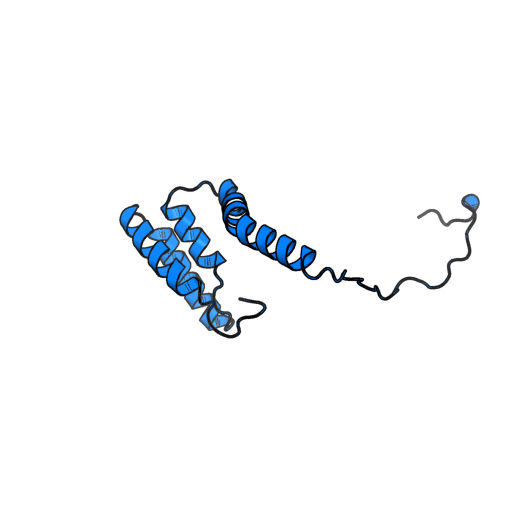 ARG A CA 1
ATOM 790 C C . ARG A 1 97 ? 11.332 3.715 -24.081 1.00 96.31 97 ARG A C 1
ATOM 792 O O . ARG A 1 97 ? 12.189 4.575 -24.301 1.00 96.31 97 ARG A O 1
ATOM 799 N N . PRO A 1 98 ? 11.401 2.891 -23.023 1.00 96.50 98 PRO A N 1
ATOM 800 C CA . PRO A 1 98 ? 12.538 2.914 -22.116 1.00 96.50 98 PRO A CA 1
ATOM 801 C C . PRO A 1 98 ? 13.805 2.476 -22.858 1.00 96.50 98 PRO A C 1
ATOM 803 O O . PRO A 1 98 ? 13.773 1.571 -23.691 1.00 96.50 98 PRO A O 1
ATOM 806 N N . ARG A 1 99 ? 14.927 3.131 -22.556 1.00 96.75 99 ARG A N 1
ATOM 807 C CA . ARG A 1 99 ? 16.257 2.740 -23.034 1.00 96.75 99 ARG A CA 1
ATOM 808 C C . ARG A 1 99 ? 17.056 2.219 -21.852 1.00 96.75 99 ARG A C 1
ATOM 810 O O . ARG A 1 99 ? 16.959 2.781 -20.764 1.00 96.75 99 ARG A O 1
ATOM 817 N N . ALA A 1 100 ? 17.834 1.172 -22.083 1.00 96.50 100 ALA A N 1
ATOM 818 C CA . ALA A 1 100 ? 18.757 0.629 -21.100 1.00 96.50 100 ALA A CA 1
ATOM 819 C C . ALA A 1 100 ? 20.192 1.017 -21.466 1.00 96.50 100 ALA A C 1
ATOM 821 O O . ALA A 1 100 ? 20.548 1.070 -22.645 1.00 96.50 100 ALA A O 1
ATOM 822 N N . GLU A 1 101 ? 21.007 1.271 -20.449 1.00 96.50 101 GLU A N 1
ATOM 823 C CA . GLU A 1 101 ? 22.452 1.394 -20.596 1.00 96.50 101 GLU A CA 1
ATOM 824 C C . GLU A 1 101 ? 23.081 -0.002 -20.535 1.00 96.50 101 GLU A C 1
ATOM 826 O O . GLU A 1 101 ? 22.820 -0.776 -19.612 1.00 96.50 101 GLU A O 1
ATOM 831 N N . TYR A 1 102 ? 23.891 -0.350 -21.535 1.00 93.88 102 TYR A N 1
ATOM 832 C CA . TYR A 1 102 ? 24.591 -1.628 -21.554 1.00 93.88 102 TYR A CA 1
ATOM 833 C C . TYR A 1 102 ? 25.861 -1.552 -20.700 1.00 93.88 102 TYR A C 1
ATOM 835 O O . TYR A 1 102 ? 26.853 -0.950 -21.107 1.00 93.88 102 TYR A O 1
ATOM 843 N N . ILE A 1 103 ? 25.832 -2.209 -19.539 1.00 95.19 103 ILE A N 1
ATOM 844 C CA . ILE A 1 103 ? 26.974 -2.347 -18.615 1.00 95.19 103 ILE A CA 1
ATOM 845 C C . ILE A 1 103 ? 27.647 -3.728 -18.694 1.00 95.19 103 ILE A C 1
ATOM 847 O O . ILE A 1 103 ? 28.475 -4.075 -17.854 1.00 95.19 103 ILE A O 1
ATOM 851 N N . GLY A 1 104 ? 27.263 -4.544 -19.680 1.00 92.50 104 GLY A N 1
ATOM 852 C CA . GLY A 1 104 ? 27.852 -5.860 -19.900 1.00 92.50 104 GLY A CA 1
ATOM 853 C C . GLY A 1 104 ? 29.214 -5.789 -20.607 1.00 92.50 104 GLY A C 1
ATOM 854 O O . GLY A 1 104 ? 29.613 -4.737 -21.117 1.00 92.50 104 GLY A O 1
ATOM 855 N N . PRO A 1 105 ? 29.951 -6.905 -20.675 1.00 89.94 105 PRO A N 1
ATOM 856 C CA . PRO A 1 105 ? 31.227 -6.947 -21.384 1.00 89.94 105 PRO A CA 1
ATOM 857 C C . PRO A 1 105 ? 31.032 -6.780 -22.897 1.00 89.94 105 PRO A C 1
ATOM 859 O O . PRO A 1 105 ? 30.290 -7.524 -23.526 1.00 89.94 105 PRO A O 1
ATOM 862 N N . LYS A 1 106 ? 31.716 -5.796 -23.494 1.00 82.62 106 LYS A N 1
ATOM 863 C CA . LYS A 1 106 ? 31.469 -5.335 -24.876 1.00 82.62 106 LYS A CA 1
ATOM 864 C C . LYS A 1 106 ? 31.773 -6.365 -25.968 1.00 82.62 106 LYS A C 1
ATOM 866 O O . LYS A 1 106 ? 31.192 -6.276 -27.045 1.00 82.62 106 LYS A O 1
ATOM 871 N N . SER A 1 107 ? 32.661 -7.318 -25.694 1.00 79.62 107 SER A N 1
ATOM 872 C CA . SER A 1 107 ? 33.099 -8.314 -26.668 1.00 79.62 107 SER A CA 1
ATOM 873 C C . SER A 1 107 ? 33.416 -9.630 -25.973 1.00 79.62 107 SER A C 1
ATOM 875 O O . SER A 1 107 ? 34.304 -9.689 -25.126 1.00 79.62 107 SER A O 1
ATOM 877 N N . TYR A 1 108 ? 32.731 -10.691 -26.385 1.00 76.00 108 TYR A N 1
ATOM 878 C CA . TYR A 1 108 ? 33.161 -12.062 -26.150 1.00 76.00 108 TYR A CA 1
ATOM 879 C C . TYR A 1 108 ? 33.552 -12.659 -27.494 1.00 76.00 108 TYR A C 1
ATOM 881 O O . TYR A 1 108 ? 32.730 -12.724 -28.408 1.00 76.00 108 TYR A O 1
ATOM 889 N N . CYS A 1 109 ? 34.794 -13.117 -27.618 1.00 81.81 109 CYS A N 1
ATOM 890 C CA . CYS A 1 109 ? 35.110 -14.069 -28.672 1.00 81.81 109 CYS A CA 1
ATOM 891 C C . CYS A 1 109 ? 34.401 -15.380 -28.331 1.00 81.81 109 CYS A C 1
ATOM 893 O O . CYS A 1 109 ? 34.457 -15.841 -27.189 1.00 81.81 109 CYS A O 1
ATOM 895 N N . TYR A 1 110 ? 33.704 -15.967 -29.302 1.00 87.88 110 TYR A N 1
ATOM 896 C CA . TYR A 1 110 ? 33.092 -17.275 -29.111 1.00 87.88 110 TYR A CA 1
ATOM 897 C C . TYR A 1 110 ? 34.176 -18.304 -28.769 1.00 87.88 110 TYR A C 1
ATOM 899 O O . TYR A 1 110 ? 35.114 -18.489 -29.540 1.00 87.88 110 TYR A O 1
ATOM 907 N N . ILE A 1 111 ? 34.027 -18.986 -27.631 1.00 88.62 111 ILE A N 1
ATOM 908 C CA . ILE A 1 111 ? 34.895 -20.098 -27.235 1.00 88.62 111 ILE A CA 1
ATOM 909 C C . ILE A 1 111 ? 34.164 -21.406 -27.584 1.00 88.62 111 ILE A C 1
ATOM 911 O O . ILE A 1 111 ? 33.063 -21.642 -27.049 1.00 88.62 111 ILE A O 1
ATOM 915 N N . PRO A 1 112 ? 34.718 -22.259 -28.471 1.00 93.19 112 PRO A N 1
ATOM 916 C CA . PRO A 1 112 ? 34.172 -23.579 -28.763 1.00 93.19 112 PRO A CA 1
ATOM 917 C C . PRO A 1 112 ? 33.940 -24.385 -27.488 1.00 93.19 112 PRO A C 1
ATOM 919 O O . PRO A 1 112 ? 34.725 -24.321 -26.550 1.00 93.19 112 PRO A O 1
ATOM 922 N N . ILE A 1 113 ? 32.867 -25.177 -27.445 1.00 91.56 113 ILE A N 1
ATOM 923 C CA . ILE A 1 113 ? 32.447 -25.884 -26.223 1.00 91.56 113 ILE A CA 1
ATOM 924 C C . ILE A 1 113 ? 33.559 -26.731 -25.580 1.00 91.56 113 ILE A C 1
ATOM 926 O O . ILE A 1 113 ? 33.630 -26.808 -24.359 1.00 91.56 113 ILE A O 1
ATOM 930 N N . LYS A 1 114 ? 34.443 -27.322 -26.395 1.00 93.06 114 LYS A N 1
ATOM 931 C CA . LYS A 1 114 ? 35.567 -28.157 -25.945 1.00 93.06 114 LYS A CA 1
ATOM 932 C C . LYS A 1 114 ? 36.693 -27.358 -25.270 1.00 93.06 114 LYS A C 1
ATOM 934 O O . LYS A 1 114 ? 37.478 -27.949 -24.543 1.00 93.06 114 LYS A O 1
ATOM 939 N N . GLU A 1 115 ? 36.756 -26.050 -25.513 1.00 90.12 115 GLU A N 1
ATOM 940 C CA . GLU A 1 115 ? 37.799 -25.126 -25.038 1.00 90.12 115 GLU A CA 1
ATOM 941 C C . GLU A 1 115 ? 37.313 -24.228 -23.891 1.00 90.12 115 GLU A C 1
ATOM 943 O O . GLU A 1 115 ? 38.073 -23.435 -23.339 1.00 90.12 115 GLU A O 1
ATOM 948 N N . ARG A 1 116 ? 36.035 -24.338 -23.509 1.00 91.62 116 ARG A N 1
ATOM 949 C CA . ARG A 1 116 ? 35.509 -23.628 -22.341 1.00 91.62 116 ARG A CA 1
ATOM 950 C C . ARG A 1 116 ? 36.089 -24.271 -21.086 1.00 91.62 116 ARG A C 1
ATOM 952 O O . ARG A 1 116 ? 35.991 -25.486 -20.918 1.00 91.62 116 ARG A O 1
ATOM 959 N N . ALA A 1 117 ? 36.666 -23.463 -20.198 1.00 80.75 117 ALA A N 1
ATOM 960 C CA . ALA A 1 117 ? 37.090 -23.941 -18.888 1.00 80.75 117 ALA A CA 1
ATOM 961 C C . ALA A 1 117 ? 35.877 -24.555 -18.167 1.00 80.75 117 ALA A C 1
ATOM 963 O O . ALA A 1 117 ? 34.826 -23.917 -18.072 1.00 80.75 117 ALA A O 1
ATOM 964 N N . ARG A 1 118 ? 36.002 -25.807 -17.709 1.00 64.56 118 ARG A N 1
ATOM 965 C CA . ARG A 1 118 ? 35.004 -26.415 -16.821 1.00 64.56 118 ARG A CA 1
ATOM 966 C C . ARG A 1 118 ? 35.065 -25.650 -15.500 1.00 64.56 118 ARG A C 1
ATOM 968 O O . ARG A 1 118 ? 36.091 -25.711 -14.828 1.00 64.56 118 ARG A O 1
ATOM 975 N N . GLY A 1 119 ? 34.017 -24.882 -15.212 1.00 54.03 119 GLY A N 1
ATOM 976 C CA . GLY A 1 119 ? 33.754 -24.376 -13.865 1.00 54.03 119 GLY A CA 1
ATOM 977 C C . GLY A 1 119 ? 33.384 -25.507 -12.921 1.00 54.03 119 GLY A C 1
ATOM 978 O O . GLY A 1 119 ? 32.889 -26.545 -13.425 1.00 54.03 119 GLY A O 1
#

Solvent-accessible surface area (backbone atoms only — not comparable to full-atom values): 7221 Å² total; per-residue (Å²): 83,56,99,83,50,91,57,70,36,81,58,32,64,60,35,46,53,49,19,50,56,38,9,61,72,60,73,49,48,65,58,46,55,51,48,53,51,51,49,52,54,44,30,76,76,69,71,41,40,64,32,54,66,65,38,46,52,35,30,40,52,36,72,68,50,60,76,87,48,56,63,57,52,51,49,61,67,44,44,60,58,54,52,49,52,50,52,53,39,70,76,57,75,73,83,87,78,88,81,82,85,86,84,67,84,92,75,75,82,88,66,58,79,91,72,50,80,84,125

Foldseek 3Di:
DDPPDPDAAPLCVVLLVLLCVLCVVLVHCPLSVVLVVVQVVCCVPPVDHDYNVSSLVSNCVSVVHDPVCSVVVVCVVCVVVVVVVVVVCVVVPDDDDDDDDDPDDPDDDDDPPVRDPDD

Secondary structure (DSSP, 8-state):
--SS-SS--HHHHHHHHHHHHHHHHHT--HHHHHHHHHHHHHHHHH-PPP-HHHHHHHHHHHTT--GGGHHHHHHHHHHHHHHHHHHHHHHT-----------S-S--PPPPGGGS---